Protein AF-A0A381W5P0-F1 (afdb_monomer)

InterPro domains:
  IPR011990 Tetratricopeptide-like helical domain superfamily [G3DSA:1.25.40.10] (21-104)
  IPR011990 Tetratricopeptide-like helical domain superfamily [SSF48452] (42-97)

Mean predicted aligned error: 4.31 Å

Structure (mmCIF, N/CA/C/O backbone):
data_AF-A0A381W5P0-F1
#
_entry.id   AF-A0A381W5P0-F1
#
loop_
_atom_site.group_PDB
_atom_site.id
_atom_site.type_symbol
_atom_site.label_atom_id
_atom_site.label_alt_id
_atom_site.label_comp_id
_atom_site.label_asym_id
_atom_site.label_entity_id
_atom_site.label_seq_id
_atom_site.pdbx_PDB_ins_code
_atom_site.Cartn_x
_atom_site.Cartn_y
_atom_site.Cartn_z
_atom_site.occupancy
_atom_site.B_iso_or_equiv
_atom_site.auth_seq_id
_atom_site.auth_comp_id
_atom_site.auth_asym_id
_atom_site.auth_atom_id
_atom_site.pdbx_PDB_model_num
ATOM 1 N N . MET A 1 1 ? -11.620 -15.133 -31.977 1.00 52.91 1 MET A N 1
ATOM 2 C CA . MET A 1 1 ? -11.680 -14.355 -30.722 1.00 52.91 1 MET A CA 1
ATOM 3 C C . MET A 1 1 ? -11.526 -15.347 -29.594 1.00 52.91 1 MET A C 1
ATOM 5 O O . MET A 1 1 ? -12.283 -16.306 -29.561 1.00 52.91 1 MET A O 1
ATOM 9 N N . ASP A 1 2 ? -10.479 -15.190 -28.794 1.00 55.06 2 ASP A N 1
ATOM 10 C CA . ASP A 1 2 ? -10.092 -16.160 -27.771 1.00 55.06 2 ASP A CA 1
ATOM 11 C C . ASP A 1 2 ? -11.013 -16.033 -26.548 1.00 55.06 2 ASP A C 1
ATOM 13 O O . ASP A 1 2 ? -11.156 -14.947 -25.983 1.00 55.06 2 ASP A O 1
ATOM 17 N N . SER A 1 3 ? -11.680 -17.123 -26.172 1.00 60.06 3 SER A N 1
ATOM 18 C CA . SER A 1 3 ? -12.612 -17.185 -25.038 1.00 60.06 3 SER A CA 1
ATOM 19 C C . SER A 1 3 ? -11.929 -16.939 -23.686 1.00 60.06 3 SER A C 1
ATOM 21 O O . SER A 1 3 ? -12.602 -16.585 -22.720 1.00 60.06 3 SER A O 1
ATOM 23 N N . SER A 1 4 ? -10.602 -17.088 -23.621 1.00 62.03 4 SER A N 1
ATOM 24 C CA . SER A 1 4 ? -9.777 -16.777 -22.445 1.00 62.03 4 SER A CA 1
ATOM 25 C C . SER A 1 4 ? -9.865 -15.294 -22.046 1.00 62.03 4 SER A C 1
ATOM 27 O O . SER A 1 4 ? -10.142 -14.983 -20.889 1.00 62.03 4 SER A O 1
ATOM 29 N N . ASN A 1 5 ? -9.758 -14.383 -23.022 1.00 61.97 5 ASN A N 1
ATOM 30 C CA . ASN A 1 5 ? -9.797 -12.931 -22.814 1.00 61.97 5 ASN A CA 1
ATOM 31 C C . ASN A 1 5 ? -11.137 -12.441 -22.250 1.00 61.97 5 ASN A C 1
ATOM 33 O O . ASN A 1 5 ? -11.165 -11.493 -21.471 1.00 61.97 5 ASN A O 1
ATOM 37 N N . ILE A 1 6 ? -12.248 -13.077 -22.630 1.00 65.12 6 ILE A N 1
ATOM 38 C CA . ILE A 1 6 ? -13.582 -12.710 -22.132 1.00 65.12 6 ILE A CA 1
ATOM 39 C C . ILE A 1 6 ? -13.700 -13.074 -20.643 1.00 65.12 6 ILE A C 1
ATOM 41 O O . ILE A 1 6 ? -14.104 -12.242 -19.838 1.00 65.12 6 ILE A O 1
ATOM 45 N N . SER A 1 7 ? -13.228 -14.266 -20.256 1.00 74.31 7 SER A N 1
ATOM 46 C CA . SER A 1 7 ? -13.216 -14.721 -18.856 1.00 74.31 7 SER A CA 1
ATOM 47 C C . SER A 1 7 ? -12.388 -13.809 -17.940 1.00 74.31 7 SER A C 1
ATOM 49 O O . SER A 1 7 ? -12.760 -13.579 -16.790 1.00 74.31 7 SER A O 1
ATOM 51 N N . ASP A 1 8 ? -11.253 -13.300 -18.418 1.00 73.31 8 ASP A N 1
ATOM 52 C CA . ASP A 1 8 ? -10.370 -12.466 -17.596 1.00 73.31 8 ASP A CA 1
ATOM 53 C C . ASP A 1 8 ? -10.902 -11.035 -17.427 1.00 73.31 8 ASP A C 1
ATOM 55 O O . ASP A 1 8 ? -10.774 -10.453 -16.346 1.00 73.31 8 ASP A O 1
ATOM 59 N N . ILE A 1 9 ? -11.596 -10.507 -18.439 1.00 75.38 9 ILE A N 1
ATOM 60 C CA . ILE A 1 9 ? -12.337 -9.241 -18.342 1.00 75.38 9 ILE A CA 1
ATOM 61 C C . ILE A 1 9 ? -13.487 -9.365 -17.333 1.00 75.38 9 ILE A C 1
ATOM 63 O O . ILE A 1 9 ? -13.651 -8.490 -16.481 1.00 75.38 9 ILE A O 1
ATOM 67 N N . ASP A 1 10 ? -14.241 -10.464 -17.370 1.00 78.56 10 ASP A N 1
ATOM 68 C CA . ASP A 1 10 ? -15.357 -10.693 -16.446 1.00 78.56 10 ASP A CA 1
ATOM 69 C C . ASP A 1 10 ? -14.880 -10.797 -14.987 1.00 78.56 10 ASP A C 1
ATOM 71 O O . ASP A 1 10 ? -15.466 -10.185 -14.088 1.00 78.56 10 ASP A O 1
ATOM 75 N N . LYS A 1 11 ? -13.765 -11.500 -14.744 1.00 75.00 11 LYS A N 1
ATOM 76 C CA . LYS A 1 11 ? -13.126 -11.566 -13.416 1.00 75.00 11 LYS A CA 1
ATOM 77 C C . LYS A 1 11 ? -12.681 -10.189 -12.930 1.00 75.00 11 LYS A C 1
ATOM 79 O O . LYS A 1 11 ? -12.901 -9.857 -11.766 1.00 75.00 11 LYS A O 1
ATOM 84 N N . PHE A 1 12 ? -12.088 -9.379 -13.807 1.00 77.00 12 PHE A N 1
ATOM 85 C CA . PHE A 1 12 ? -11.687 -8.014 -13.470 1.00 77.00 12 PHE A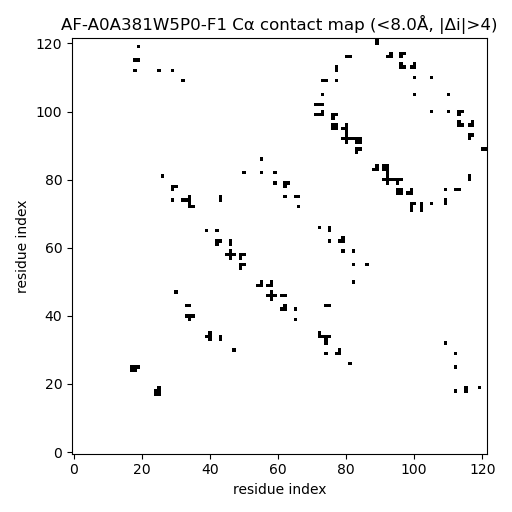 CA 1
ATOM 86 C C . PHE A 1 12 ? -12.895 -7.143 -13.099 1.00 77.00 12 PHE A C 1
ATOM 88 O O . PHE A 1 12 ? -12.879 -6.477 -12.063 1.00 77.00 12 PHE A O 1
ATOM 95 N N . HIS A 1 13 ? -13.972 -7.183 -13.890 1.00 79.25 13 HIS A N 1
ATOM 96 C CA . HIS A 1 13 ? -15.200 -6.444 -13.584 1.00 79.25 13 HIS A CA 1
ATOM 97 C C . HIS A 1 13 ? -15.815 -6.867 -12.246 1.00 79.25 13 HIS A C 1
ATOM 99 O O . HIS A 1 13 ? -16.269 -6.006 -11.490 1.00 79.25 13 HIS A O 1
ATOM 105 N N . ALA A 1 14 ? -15.785 -8.161 -11.925 1.00 82.50 14 ALA A N 1
ATOM 106 C CA . ALA A 1 14 ? -16.253 -8.677 -10.641 1.00 82.50 14 ALA A CA 1
ATOM 107 C C . ALA A 1 14 ? -15.372 -8.241 -9.451 1.00 82.50 14 ALA A C 1
ATOM 109 O O . ALA A 1 14 ? -15.882 -8.095 -8.339 1.00 82.50 14 ALA A O 1
ATOM 110 N N . ALA A 1 15 ? -14.076 -7.992 -9.666 1.00 83.44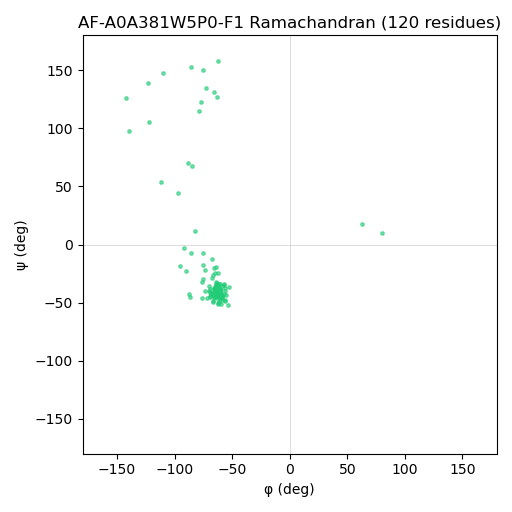 15 ALA A N 1
ATOM 111 C CA . ALA A 1 15 ? -13.146 -7.550 -8.624 1.00 83.44 15 ALA A CA 1
ATOM 112 C C . ALA A 1 15 ? -13.321 -6.069 -8.234 1.00 83.44 15 ALA A C 1
ATOM 114 O O . ALA A 1 15 ? -13.076 -5.702 -7.083 1.00 83.44 15 ALA A O 1
ATOM 115 N N . LEU A 1 16 ? -13.767 -5.204 -9.155 1.00 86.88 16 LEU A N 1
ATOM 116 C CA . LEU A 1 16 ? -13.854 -3.756 -8.910 1.00 86.88 16 LEU A CA 1
ATOM 117 C C . LEU A 1 16 ? -14.744 -3.371 -7.713 1.00 86.88 16 LEU A C 1
ATOM 119 O O . LEU A 1 16 ? -14.289 -2.576 -6.887 1.00 86.88 16 LEU A O 1
ATOM 123 N N . PRO A 1 17 ? -15.974 -3.906 -7.558 1.00 89.88 17 PRO A N 1
ATOM 124 C CA . PRO A 1 17 ? -16.782 -3.624 -6.375 1.00 89.88 17 PRO A CA 1
ATOM 125 C C . PRO A 1 17 ? -16.092 -4.076 -5.084 1.00 89.88 17 PRO A C 1
ATOM 127 O O . PRO A 1 17 ? -16.113 -3.341 -4.099 1.00 89.88 17 PRO A O 1
ATOM 130 N N . LEU A 1 18 ? -15.424 -5.237 -5.109 1.00 92.81 18 LEU A N 1
ATOM 131 C CA . LEU A 1 18 ? -14.751 -5.816 -3.944 1.00 92.81 18 LEU A CA 1
ATOM 132 C C . LEU A 1 18 ? -13.575 -4.963 -3.469 1.00 92.81 18 LEU A C 1
ATOM 134 O O . LEU A 1 18 ? -13.399 -4.805 -2.264 1.00 92.81 18 LEU A O 1
ATOM 138 N N . LEU A 1 19 ? -12.817 -4.354 -4.386 1.00 93.88 19 LEU A N 1
ATOM 139 C CA . LEU A 1 19 ? -11.747 -3.413 -4.029 1.00 93.88 19 LEU A CA 1
ATOM 140 C C . LEU A 1 19 ? -12.262 -2.244 -3.178 1.00 93.88 19 LEU A C 1
ATOM 142 O O . LEU A 1 19 ? -11.540 -1.743 -2.319 1.00 93.88 19 LEU A O 1
ATOM 146 N N . ILE A 1 20 ? -13.497 -1.800 -3.420 1.00 90.88 20 ILE A N 1
ATOM 147 C CA . ILE A 1 20 ? -14.099 -0.654 -2.731 1.00 90.88 20 ILE A CA 1
ATOM 148 C C . ILE A 1 20 ? -14.788 -1.097 -1.436 1.00 90.88 20 ILE A C 1
ATOM 150 O O . ILE A 1 20 ? -14.676 -0.413 -0.418 1.00 90.88 20 ILE A O 1
ATOM 154 N N . SER A 1 21 ? -15.518 -2.215 -1.467 1.00 90.75 21 SER A N 1
ATOM 155 C CA . SER A 1 21 ? -16.376 -2.642 -0.359 1.00 90.75 21 SER A CA 1
ATOM 156 C C . SER A 1 21 ? -15.685 -3.536 0.670 1.00 90.75 21 SER A C 1
ATOM 158 O O . SER A 1 21 ? -16.151 -3.609 1.806 1.00 90.75 21 SER A O 1
ATOM 160 N N . ASP A 1 22 ? -14.601 -4.225 0.305 1.00 94.62 22 ASP A N 1
ATOM 161 C CA . ASP A 1 22 ? -13.925 -5.193 1.170 1.00 94.62 22 ASP A CA 1
ATOM 162 C C . ASP A 1 22 ? -12.448 -4.829 1.384 1.00 94.62 22 ASP A C 1
ATOM 164 O O . ASP A 1 22 ? -11.575 -5.041 0.539 1.00 94.62 22 ASP A O 1
ATOM 168 N N . LYS A 1 23 ? -12.149 -4.327 2.589 1.00 94.38 23 LYS A N 1
ATOM 169 C CA . LYS A 1 23 ? -10.780 -3.985 2.997 1.00 94.38 23 LYS A CA 1
ATOM 170 C C . LYS A 1 23 ? -9.847 -5.200 2.978 1.00 94.38 23 LYS A C 1
ATOM 172 O O . LYS A 1 23 ? -8.672 -5.049 2.665 1.00 94.38 23 LYS A O 1
ATOM 177 N N . ARG A 1 24 ? -10.332 -6.406 3.287 1.00 95.50 24 ARG A N 1
ATOM 178 C CA . ARG A 1 24 ? -9.498 -7.621 3.277 1.00 95.50 24 ARG A CA 1
ATOM 179 C C . ARG A 1 24 ? -9.126 -8.010 1.854 1.00 95.50 24 ARG A C 1
ATOM 181 O O . ARG A 1 24 ? -7.978 -8.376 1.617 1.00 95.50 24 ARG A O 1
ATOM 188 N N . TYR A 1 25 ? -10.069 -7.881 0.925 1.00 96.25 25 TYR A N 1
ATOM 189 C CA . TYR A 1 25 ? -9.800 -8.091 -0.493 1.00 96.25 25 TYR A CA 1
ATOM 190 C C . TYR A 1 25 ? -8.778 -7.072 -1.012 1.00 96.25 25 TYR A C 1
ATOM 192 O O . TYR A 1 25 ? -7.734 -7.453 -1.533 1.00 96.25 25 TYR A O 1
ATOM 200 N N . LEU A 1 26 ? -8.997 -5.779 -0.748 1.00 97.25 26 LEU A N 1
ATOM 201 C CA . LEU A 1 26 ? -8.048 -4.726 -1.120 1.00 97.25 26 LEU A CA 1
ATOM 202 C C . LEU A 1 26 ? -6.644 -4.962 -0.533 1.00 97.25 26 LEU A C 1
ATOM 204 O O . LEU A 1 26 ? -5.644 -4.746 -1.215 1.00 97.25 26 LEU A O 1
ATOM 208 N N . LYS A 1 27 ? -6.549 -5.429 0.717 1.00 98.06 27 LYS A N 1
ATOM 209 C CA . LYS A 1 27 ? -5.277 -5.810 1.348 1.00 98.06 27 LYS A CA 1
ATOM 210 C C . LYS A 1 27 ? -4.580 -6.937 0.595 1.00 98.06 27 LYS A C 1
ATOM 212 O O . LYS A 1 27 ? -3.373 -6.852 0.382 1.00 98.06 27 LYS A O 1
ATOM 217 N N . ALA A 1 28 ? -5.314 -7.981 0.215 1.00 97.81 28 ALA A N 1
ATOM 218 C CA . ALA A 1 28 ? -4.753 -9.104 -0.527 1.00 97.81 28 ALA A CA 1
ATOM 219 C C . ALA A 1 28 ? -4.132 -8.630 -1.848 1.00 97.81 28 ALA A C 1
ATOM 221 O O . ALA A 1 28 ? -2.979 -8.952 -2.119 1.00 97.81 28 ALA A O 1
ATOM 222 N N . GLU A 1 29 ? -4.835 -7.775 -2.590 1.00 97.44 29 GLU A N 1
ATOM 223 C CA . GLU A 1 29 ? -4.343 -7.213 -3.854 1.00 97.44 29 GLU A CA 1
ATOM 224 C C . GLU A 1 29 ? -3.106 -6.318 -3.668 1.00 97.44 29 GLU A C 1
ATOM 226 O O . GLU A 1 29 ? -2.174 -6.360 -4.469 1.00 97.44 29 GLU A O 1
ATOM 231 N N . VAL A 1 30 ? -3.034 -5.550 -2.575 1.00 98.38 30 VAL A N 1
ATOM 232 C CA . VAL A 1 30 ? -1.839 -4.756 -2.230 1.00 98.38 30 VAL A CA 1
ATOM 233 C C . VAL A 1 30 ? -0.625 -5.638 -1.947 1.00 98.38 30 VAL A C 1
ATOM 235 O O . VAL A 1 30 ? 0.486 -5.297 -2.356 1.00 98.38 30 VAL A O 1
ATOM 238 N N . LEU A 1 31 ? -0.815 -6.758 -1.247 1.00 98.25 31 LEU A N 1
ATOM 239 C CA . LEU A 1 31 ? 0.272 -7.675 -0.892 1.00 98.25 31 LEU A CA 1
ATOM 240 C C . LEU A 1 31 ? 0.894 -8.359 -2.119 1.00 98.25 31 LEU A C 1
ATOM 242 O O . LEU A 1 31 ? 2.038 -8.801 -2.038 1.00 98.25 31 LEU A O 1
ATOM 246 N N . LEU A 1 32 ? 0.187 -8.405 -3.254 1.00 97.19 32 LEU A N 1
ATOM 247 C CA . LEU A 1 32 ? 0.714 -8.919 -4.524 1.00 97.19 32 LEU A CA 1
ATOM 248 C C . LEU A 1 32 ? 1.690 -7.950 -5.208 1.00 97.19 32 LEU A C 1
ATOM 250 O O . LEU A 1 32 ? 2.449 -8.362 -6.085 1.00 97.19 32 LEU A O 1
ATOM 254 N N . ILE A 1 33 ? 1.690 -6.669 -4.824 1.00 97.94 33 ILE A N 1
ATOM 255 C CA . ILE A 1 33 ? 2.575 -5.670 -5.426 1.00 97.94 33 ILE A CA 1
ATOM 256 C C . ILE A 1 33 ? 3.976 -5.811 -4.839 1.00 97.94 33 ILE A C 1
ATOM 258 O O . ILE A 1 33 ? 4.200 -5.544 -3.652 1.00 97.94 33 ILE A O 1
ATOM 262 N N . ASN A 1 34 ? 4.921 -6.191 -5.693 1.00 97.69 34 ASN A N 1
ATOM 263 C CA . ASN A 1 34 ? 6.336 -6.287 -5.361 1.00 97.69 34 ASN A CA 1
ATOM 264 C C . ASN A 1 34 ? 7.039 -4.938 -5.526 1.00 97.69 34 ASN A C 1
ATOM 266 O O . ASN A 1 34 ? 6.643 -4.110 -6.341 1.00 97.69 34 ASN A O 1
ATOM 270 N N . ALA A 1 35 ? 8.105 -4.734 -4.761 1.00 96.94 35 ALA A N 1
ATOM 271 C CA . ALA A 1 35 ? 8.996 -3.606 -4.946 1.00 96.94 35 ALA A CA 1
ATOM 272 C C . ALA A 1 35 ? 9.912 -3.805 -6.156 1.00 96.94 35 ALA A C 1
ATOM 274 O O . ALA A 1 35 ? 10.340 -4.919 -6.464 1.00 96.94 35 ALA A O 1
ATOM 275 N N . SER A 1 36 ? 10.299 -2.698 -6.783 1.00 94.69 36 SER A N 1
ATOM 276 C CA . SER A 1 36 ? 11.149 -2.685 -7.980 1.00 94.69 36 SER A CA 1
ATOM 277 C C . SER A 1 36 ? 12.574 -3.209 -7.744 1.00 94.69 36 SER A C 1
ATOM 279 O O . SER A 1 36 ? 13.241 -3.659 -8.675 1.00 94.69 36 SER A O 1
ATOM 281 N N . LYS A 1 37 ? 13.072 -3.146 -6.498 1.00 94.69 37 LYS A N 1
ATOM 282 C CA . LYS A 1 37 ? 14.455 -3.500 -6.130 1.00 94.69 37 LYS A CA 1
ATOM 283 C C . LYS A 1 37 ? 14.488 -4.591 -5.058 1.00 94.69 37 LYS A C 1
ATOM 285 O O . LYS A 1 37 ? 13.780 -4.454 -4.060 1.00 94.69 37 LYS A O 1
ATOM 290 N N . PRO A 1 38 ? 15.397 -5.586 -5.139 1.00 96.12 38 PRO A N 1
ATOM 291 C CA . PRO A 1 38 ? 15.500 -6.653 -4.134 1.00 96.12 38 PRO A CA 1
ATOM 292 C C . PRO A 1 38 ? 15.711 -6.157 -2.695 1.00 96.12 38 PRO A C 1
ATOM 294 O O . PRO A 1 38 ? 15.147 -6.702 -1.748 1.00 96.12 38 PRO A O 1
ATOM 297 N N . SER A 1 39 ? 16.497 -5.091 -2.512 1.00 95.00 39 SER A N 1
ATOM 298 C CA . SER A 1 39 ? 16.750 -4.507 -1.190 1.00 95.00 39 SER A CA 1
ATOM 299 C C . SER A 1 39 ? 15.494 -3.895 -0.565 1.00 95.00 39 SER A C 1
ATOM 301 O O . SER A 1 39 ? 15.283 -4.041 0.639 1.00 95.00 39 SER A O 1
ATOM 303 N N . LEU A 1 40 ? 14.650 -3.249 -1.375 1.00 96.81 40 LEU A N 1
ATOM 304 C CA . LEU A 1 40 ? 13.352 -2.725 -0.951 1.00 96.81 40 LEU A CA 1
ATOM 305 C C . LEU A 1 40 ? 12.345 -3.858 -0.760 1.00 96.81 40 LEU A C 1
ATOM 307 O O . LEU A 1 40 ? 11.630 -3.854 0.237 1.00 96.81 40 LEU A O 1
ATOM 311 N N . GLN A 1 41 ? 12.357 -4.863 -1.641 1.00 97.88 41 GLN A N 1
ATOM 312 C CA . GLN A 1 41 ? 11.490 -6.036 -1.539 1.00 97.88 41 GLN A CA 1
ATOM 313 C C . GLN A 1 41 ? 11.687 -6.758 -0.208 1.00 97.88 41 GLN A C 1
ATOM 315 O O . GLN A 1 41 ? 10.711 -7.100 0.447 1.00 97.88 41 GLN A O 1
ATOM 320 N N . ARG A 1 42 ? 12.932 -6.921 0.255 1.00 97.94 42 ARG A N 1
ATOM 321 C CA . ARG A 1 42 ? 13.199 -7.498 1.580 1.00 97.94 42 ARG A CA 1
ATOM 322 C C . ARG A 1 42 ? 12.538 -6.687 2.700 1.00 97.94 42 ARG A C 1
ATOM 324 O O . ARG A 1 42 ? 11.933 -7.255 3.605 1.00 97.94 42 ARG A O 1
ATOM 331 N N . ILE A 1 43 ? 12.635 -5.356 2.643 1.00 98.06 43 ILE A N 1
ATOM 332 C CA . ILE A 1 43 ? 12.027 -4.477 3.653 1.00 98.06 43 ILE A CA 1
ATOM 333 C C . ILE A 1 43 ? 10.501 -4.599 3.626 1.00 98.06 43 ILE A C 1
ATOM 335 O O . ILE A 1 43 ? 9.901 -4.682 4.699 1.00 98.06 43 ILE A O 1
ATOM 339 N N . VAL A 1 44 ? 9.922 -4.627 2.423 1.00 98.38 44 VAL A N 1
ATOM 340 C CA . VAL A 1 44 ? 8.494 -4.813 2.158 1.00 98.38 44 VAL A CA 1
ATOM 341 C C . VAL A 1 44 ? 8.002 -6.150 2.705 1.00 98.38 44 VAL A C 1
ATOM 343 O O . VAL A 1 44 ? 7.072 -6.155 3.500 1.00 98.38 44 VAL A O 1
ATOM 346 N N . SER A 1 45 ? 8.666 -7.259 2.383 1.00 98.44 45 SER A N 1
ATOM 347 C CA . SER A 1 45 ? 8.300 -8.588 2.882 1.00 98.44 45 SER A CA 1
ATOM 348 C C . SER A 1 45 ? 8.328 -8.657 4.410 1.00 98.44 45 SER A C 1
ATOM 350 O O . SER A 1 45 ? 7.388 -9.142 5.026 1.00 98.44 45 SER A O 1
ATOM 352 N N . GLU A 1 46 ? 9.359 -8.104 5.048 1.00 98.38 46 GLU A N 1
ATOM 353 C CA . GLU A 1 46 ? 9.424 -8.028 6.512 1.00 98.38 46 GLU A CA 1
ATOM 354 C C . GLU A 1 46 ? 8.306 -7.141 7.108 1.00 98.38 46 GLU A C 1
ATOM 356 O O . GLU A 1 46 ? 7.802 -7.433 8.191 1.00 98.38 46 GLU A O 1
ATOM 361 N N . ALA A 1 47 ? 7.906 -6.063 6.424 1.00 98.62 47 ALA A N 1
ATOM 362 C CA . ALA A 1 47 ? 6.766 -5.245 6.842 1.00 98.62 47 ALA A CA 1
ATOM 363 C C . ALA A 1 47 ? 5.431 -5.983 6.659 1.00 98.62 47 ALA A C 1
ATOM 365 O O . ALA A 1 47 ? 4.549 -5.851 7.504 1.00 98.62 47 ALA A O 1
ATOM 366 N N . ASP A 1 48 ? 5.298 -6.791 5.608 1.00 98.69 48 ASP A N 1
ATOM 367 C CA . ASP A 1 48 ? 4.110 -7.602 5.349 1.00 98.69 48 ASP A CA 1
ATOM 368 C C . ASP A 1 48 ? 3.915 -8.669 6.432 1.00 98.69 48 ASP A C 1
ATOM 370 O O . ASP A 1 48 ? 2.788 -8.883 6.870 1.00 98.69 48 ASP A O 1
ATOM 374 N N . GLU A 1 49 ? 4.984 -9.291 6.934 1.00 98.62 49 GLU A N 1
ATOM 375 C CA . GLU A 1 49 ? 4.894 -10.244 8.054 1.00 98.62 49 GLU A CA 1
ATOM 376 C C . GLU A 1 49 ? 4.450 -9.571 9.366 1.00 98.62 49 GLU A C 1
ATOM 378 O O . GLU A 1 49 ? 3.582 -10.083 10.083 1.00 98.62 49 GLU A 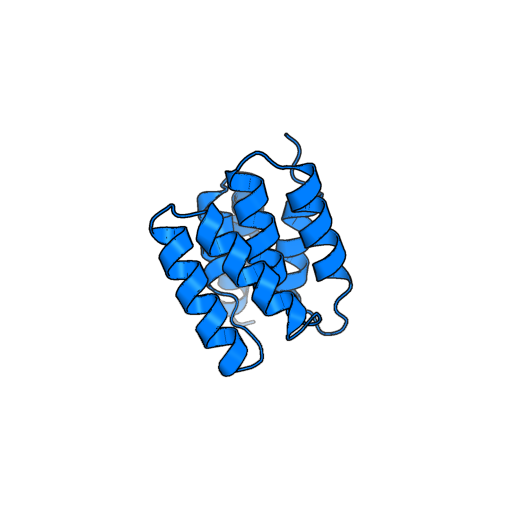O 1
ATOM 383 N N . LEU A 1 50 ? 4.965 -8.372 9.657 1.00 98.62 50 LEU A N 1
ATOM 384 C CA . LEU A 1 50 ? 4.489 -7.553 10.780 1.00 98.62 50 LEU A CA 1
ATOM 385 C C . LEU A 1 50 ? 3.016 -7.166 10.603 1.00 98.62 50 LEU A C 1
ATOM 387 O O . LEU A 1 50 ? 2.224 -7.220 11.540 1.00 98.62 50 LEU A O 1
ATOM 391 N N . TRP A 1 51 ? 2.625 -6.816 9.384 1.00 98.38 51 TRP A N 1
ATOM 392 C CA . TRP A 1 51 ? 1.261 -6.421 9.079 1.00 98.38 51 TRP A CA 1
ATOM 393 C C . TRP A 1 51 ? 0.275 -7.596 9.188 1.00 98.38 51 TRP A C 1
ATOM 395 O O . TRP A 1 51 ? -0.796 -7.454 9.783 1.00 98.38 51 TRP A O 1
ATOM 405 N N . LYS A 1 52 ? 0.635 -8.780 8.681 1.00 97.88 52 LYS A N 1
ATOM 406 C CA . LYS A 1 52 ? -0.166 -10.012 8.805 1.00 97.88 52 LYS A CA 1
ATOM 407 C C . LYS A 1 52 ? -0.331 -10.450 10.261 1.00 97.88 52 LYS A C 1
ATOM 409 O O . LYS A 1 52 ? -1.390 -10.954 10.620 1.00 97.88 52 LYS A O 1
ATOM 414 N N . SER A 1 53 ? 0.675 -10.207 11.102 1.00 97.69 53 SER A N 1
ATOM 415 C CA . SER A 1 53 ? 0.627 -10.453 12.552 1.00 97.69 53 SER A CA 1
ATOM 416 C C . SER A 1 53 ? -0.048 -9.328 13.354 1.00 97.69 53 SER A C 1
ATOM 418 O O . SER A 1 53 ? 0.003 -9.328 14.583 1.00 97.69 53 SER A O 1
ATOM 420 N N . ASN A 1 54 ? -0.715 -8.384 12.677 1.00 97.25 54 ASN A N 1
ATOM 421 C CA . ASN A 1 54 ? -1.419 -7.242 13.266 1.00 97.25 54 ASN A CA 1
ATOM 422 C C . ASN A 1 54 ? -0.512 -6.250 14.030 1.00 97.25 54 ASN A C 1
ATOM 424 O O . ASN A 1 54 ? -0.996 -5.402 14.781 1.00 97.25 54 ASN A O 1
ATOM 428 N N . ASN A 1 55 ? 0.804 -6.291 13.808 1.00 97.94 55 ASN A N 1
ATOM 429 C CA . ASN A 1 55 ? 1.750 -5.307 14.331 1.00 97.94 55 ASN A CA 1
ATOM 430 C C . ASN A 1 55 ? 1.840 -4.084 13.398 1.00 97.94 55 ASN A C 1
ATOM 432 O O . ASN A 1 55 ? 2.852 -3.825 12.740 1.00 97.94 55 ASN A O 1
ATOM 436 N N . LEU A 1 56 ? 0.739 -3.329 13.328 1.00 98.00 56 LEU A N 1
ATOM 437 C CA . LEU A 1 56 ? 0.569 -2.220 12.381 1.00 98.00 56 LEU A CA 1
ATOM 438 C C . LEU A 1 56 ? 1.570 -1.076 12.599 1.00 98.00 56 LEU A C 1
ATOM 440 O O . LEU A 1 56 ? 1.996 -0.436 11.639 1.00 98.00 56 LEU A O 1
ATOM 444 N N . SER A 1 57 ? 1.940 -0.807 13.855 1.00 97.06 57 SER A N 1
ATOM 445 C CA . SER A 1 57 ? 2.865 0.279 14.201 1.00 97.06 57 SER A CA 1
ATOM 446 C C . SER A 1 57 ? 4.268 0.011 13.657 1.00 97.06 57 SER A C 1
ATOM 448 O O . SER A 1 57 ? 4.834 0.853 12.956 1.00 97.06 57 SER A O 1
ATOM 450 N N . GLU A 1 58 ? 4.797 -1.191 13.906 1.00 98.25 58 GLU A N 1
ATOM 451 C CA . GLU A 1 58 ? 6.135 -1.565 13.448 1.00 98.25 58 GLU A CA 1
ATOM 452 C C . GLU A 1 58 ? 6.176 -1.711 11.922 1.00 98.25 58 GLU A C 1
ATOM 454 O O . GLU A 1 58 ? 7.104 -1.216 11.280 1.00 98.25 58 GLU A O 1
ATOM 459 N N . ALA A 1 59 ? 5.137 -2.303 11.316 1.00 98.62 59 ALA A N 1
ATOM 460 C CA . ALA A 1 59 ? 5.008 -2.374 9.860 1.00 98.62 59 ALA A CA 1
ATOM 461 C C . ALA A 1 59 ? 5.062 -0.974 9.224 1.00 98.62 59 ALA A C 1
ATOM 463 O O . ALA A 1 59 ? 5.839 -0.736 8.294 1.00 98.62 59 ALA A O 1
ATOM 464 N N . ASN A 1 60 ? 4.298 -0.018 9.767 1.00 98.12 60 ASN A N 1
ATOM 465 C CA . ASN A 1 60 ? 4.304 1.365 9.300 1.00 98.12 60 ASN A CA 1
ATOM 466 C C . ASN A 1 60 ? 5.686 2.019 9.459 1.00 98.12 60 ASN A C 1
ATOM 468 O O . ASN A 1 60 ? 6.200 2.594 8.501 1.00 98.12 60 ASN A O 1
ATOM 472 N N . PHE A 1 61 ? 6.305 1.923 10.641 1.00 97.81 61 PHE A N 1
ATOM 473 C CA . PHE A 1 61 ? 7.634 2.497 10.892 1.00 97.81 61 PHE A CA 1
ATOM 474 C C . PHE A 1 61 ? 8.668 1.990 9.880 1.00 97.81 61 PHE A C 1
ATOM 476 O O . PHE A 1 61 ? 9.456 2.756 9.315 1.00 97.81 61 PHE A O 1
ATOM 483 N N . LYS A 1 62 ? 8.626 0.690 9.595 1.00 98.06 62 LYS A N 1
ATOM 484 C CA . LYS A 1 62 ? 9.528 0.023 8.662 1.00 98.06 62 LYS A CA 1
ATOM 485 C C . LYS A 1 62 ? 9.353 0.502 7.220 1.00 98.06 62 LYS A C 1
ATOM 487 O O . LYS A 1 62 ? 10.345 0.766 6.537 1.00 98.06 62 LYS A O 1
ATOM 492 N N . LEU A 1 63 ? 8.111 0.679 6.780 1.00 98.50 63 LEU A N 1
ATOM 493 C CA . LEU A 1 63 ? 7.778 1.214 5.458 1.00 98.50 63 LEU A CA 1
ATOM 494 C C . LEU A 1 63 ? 8.135 2.702 5.326 1.00 98.50 63 LEU A C 1
ATOM 496 O O . LEU A 1 63 ? 8.679 3.121 4.305 1.00 98.50 63 LEU A O 1
ATOM 500 N N . GLU A 1 64 ? 7.931 3.509 6.369 1.00 97.19 64 GLU A N 1
ATOM 501 C CA . GLU A 1 64 ? 8.361 4.913 6.368 1.00 97.19 64 GLU A CA 1
ATOM 502 C C . GLU A 1 64 ? 9.887 5.050 6.286 1.00 97.19 64 GLU A C 1
ATOM 504 O O . GLU A 1 64 ? 10.397 5.965 5.633 1.00 97.19 64 GLU A O 1
ATOM 509 N N . ARG A 1 65 ? 10.647 4.128 6.892 1.00 96.31 65 ARG A N 1
ATOM 510 C CA . ARG A 1 65 ? 12.101 4.055 6.676 1.00 96.31 65 ARG A CA 1
ATOM 511 C C . ARG A 1 65 ? 12.440 3.698 5.231 1.00 96.31 65 ARG A C 1
ATOM 513 O O . ARG A 1 65 ? 13.368 4.288 4.684 1.00 96.31 65 ARG A O 1
ATOM 520 N N . ALA A 1 66 ? 11.691 2.792 4.607 1.00 96.81 66 ALA A N 1
ATOM 521 C CA . ALA A 1 66 ? 11.882 2.428 3.204 1.00 96.81 66 ALA A CA 1
ATOM 522 C C . ALA A 1 66 ? 11.674 3.630 2.260 1.00 96.81 66 ALA A C 1
ATOM 524 O O . ALA A 1 66 ? 12.471 3.821 1.342 1.00 96.81 66 ALA A O 1
ATOM 525 N N . LEU A 1 67 ? 10.711 4.515 2.552 1.00 95.69 67 LEU A N 1
ATOM 526 C CA . LEU A 1 67 ? 10.510 5.765 1.797 1.00 95.69 67 LEU A CA 1
ATOM 527 C C . LEU A 1 67 ? 11.697 6.739 1.860 1.00 95.69 67 LEU A C 1
ATOM 529 O O . LEU A 1 67 ? 11.863 7.574 0.971 1.00 95.69 67 LEU A O 1
ATOM 533 N N . ARG A 1 68 ? 12.535 6.663 2.902 1.00 94.31 68 ARG A N 1
ATOM 534 C CA . ARG A 1 68 ? 13.771 7.465 2.980 1.00 94.31 68 ARG A CA 1
ATOM 535 C C . ARG A 1 68 ? 14.852 6.941 2.036 1.00 94.31 68 ARG A C 1
ATOM 537 O O . ARG A 1 68 ? 15.751 7.696 1.687 1.00 94.31 68 ARG A O 1
ATOM 544 N N . ILE A 1 69 ? 14.761 5.670 1.643 1.00 94.56 69 ILE A N 1
ATOM 545 C CA . ILE A 1 69 ? 15.676 5.018 0.701 1.00 94.56 69 ILE A CA 1
ATOM 546 C C . ILE A 1 69 ? 15.206 5.259 -0.737 1.00 94.56 69 ILE A C 1
ATOM 548 O O . ILE A 1 69 ? 16.017 5.601 -1.592 1.00 94.56 69 ILE A O 1
ATOM 552 N N . SER A 1 70 ? 13.908 5.096 -1.008 1.00 94.69 70 SER A N 1
ATOM 553 C CA . SER A 1 70 ? 13.316 5.364 -2.321 1.00 94.69 70 SER A CA 1
ATOM 554 C C . SER A 1 70 ? 11.933 5.985 -2.184 1.00 94.69 70 SER A C 1
ATOM 556 O O . SER A 1 70 ? 11.056 5.418 -1.537 1.00 94.69 70 SER A O 1
ATOM 558 N N . LYS A 1 71 ? 11.732 7.131 -2.838 1.00 94.56 71 LYS A N 1
ATOM 559 C CA . LYS A 1 71 ? 10.429 7.807 -2.930 1.00 94.56 71 LYS A CA 1
ATOM 560 C C . LYS A 1 71 ? 9.626 7.388 -4.164 1.00 94.56 71 LYS A C 1
ATOM 562 O O . LYS A 1 71 ? 8.504 7.841 -4.328 1.00 94.56 71 LYS A O 1
ATOM 567 N N . GLU A 1 72 ? 10.188 6.544 -5.022 1.00 95.00 72 GLU A N 1
ATOM 568 C CA . GLU A 1 72 ? 9.578 6.116 -6.286 1.00 95.00 72 GLU A CA 1
ATOM 569 C C . GLU A 1 72 ? 9.203 4.636 -6.215 1.00 95.00 72 GLU A C 1
ATOM 571 O O . GLU A 1 72 ? 9.669 3.817 -6.996 1.00 95.00 72 GLU A O 1
ATOM 576 N N . GLU A 1 73 ? 8.431 4.261 -5.194 1.00 96.25 73 GLU A N 1
ATOM 577 C CA . GLU A 1 73 ? 8.115 2.859 -4.938 1.00 96.25 73 GLU A CA 1
ATOM 578 C C . GLU A 1 73 ? 6.649 2.691 -4.515 1.00 96.25 73 GLU A C 1
ATOM 580 O O . GLU A 1 73 ? 6.271 2.903 -3.357 1.00 96.25 73 GLU A O 1
ATOM 585 N N . ALA A 1 74 ? 5.807 2.328 -5.484 1.00 97.50 74 ALA A N 1
ATOM 586 C CA . ALA A 1 74 ? 4.359 2.233 -5.316 1.00 97.50 74 ALA A CA 1
ATOM 587 C C . ALA A 1 74 ? 3.963 1.169 -4.288 1.00 97.50 74 ALA A C 1
ATOM 589 O O . ALA A 1 74 ? 3.062 1.397 -3.475 1.00 97.50 74 ALA A O 1
ATOM 590 N N . SER A 1 75 ? 4.696 0.051 -4.268 1.00 98.00 75 SER A N 1
ATOM 591 C CA . SER A 1 75 ? 4.516 -1.048 -3.317 1.00 98.00 75 SER A CA 1
ATOM 592 C C . SER A 1 75 ? 4.538 -0.570 -1.857 1.00 98.00 75 SER A C 1
ATOM 594 O O . SER A 1 75 ? 3.752 -1.057 -1.040 1.00 98.00 75 SER A O 1
ATOM 596 N N . ILE A 1 76 ? 5.371 0.426 -1.530 1.00 98.50 76 ILE A N 1
ATOM 597 C CA . ILE A 1 76 ? 5.475 1.013 -0.188 1.00 98.50 76 ILE A CA 1
ATOM 598 C C . ILE A 1 76 ? 4.296 1.955 0.094 1.00 98.50 76 ILE A C 1
ATOM 600 O O . ILE A 1 76 ? 3.683 1.867 1.161 1.00 98.50 76 ILE A O 1
ATOM 604 N N . TYR A 1 77 ? 3.946 2.837 -0.848 1.00 98.69 77 TYR A N 1
ATOM 605 C CA . TYR A 1 77 ? 2.825 3.771 -0.673 1.00 98.69 77 TYR A CA 1
ATOM 606 C C . TYR A 1 77 ? 1.483 3.060 -0.511 1.00 98.69 77 TYR A C 1
ATOM 608 O O . TYR A 1 77 ? 0.690 3.465 0.337 1.00 98.69 77 TYR A O 1
ATOM 616 N N . LEU A 1 78 ? 1.241 1.991 -1.273 1.00 98.75 78 LEU A N 1
ATOM 617 C CA . LEU A 1 78 ? 0.028 1.177 -1.171 1.00 98.75 78 LEU A CA 1
ATOM 618 C C . LEU A 1 78 ? -0.128 0.552 0.219 1.00 98.75 78 LEU A C 1
ATOM 620 O O . LEU A 1 78 ? -1.203 0.626 0.815 1.00 98.75 78 LEU A O 1
ATOM 624 N N . ARG A 1 79 ? 0.957 -0.005 0.768 1.00 98.69 79 ARG A N 1
ATOM 625 C CA . ARG A 1 79 ? 0.967 -0.598 2.113 1.00 98.69 79 ARG A CA 1
ATOM 626 C C . ARG A 1 79 ? 0.736 0.447 3.195 1.00 98.69 79 ARG A C 1
ATOM 628 O O . ARG A 1 79 ? -0.105 0.245 4.064 1.00 98.69 79 ARG A O 1
ATOM 635 N N . LEU A 1 80 ? 1.417 1.592 3.117 1.00 98.75 80 LEU A N 1
ATOM 636 C CA . LEU A 1 80 ? 1.207 2.700 4.054 1.00 98.75 80 LEU A CA 1
ATOM 637 C C . LEU A 1 80 ? -0.229 3.229 3.991 1.00 98.75 80 LEU A C 1
ATOM 639 O O . LEU A 1 80 ? -0.852 3.430 5.032 1.00 98.75 80 LEU A O 1
ATOM 643 N N . ALA A 1 81 ? -0.783 3.402 2.789 1.00 98.56 81 ALA A N 1
ATOM 644 C CA . ALA A 1 81 ? -2.168 3.823 2.618 1.00 98.56 81 ALA A CA 1
ATOM 645 C C . ALA A 1 81 ? -3.139 2.832 3.279 1.00 98.56 81 ALA A C 1
ATOM 647 O O . ALA A 1 81 ? -4.036 3.254 4.016 1.00 98.56 81 ALA A O 1
ATOM 648 N N . HIS A 1 82 ? -2.931 1.529 3.085 1.00 98.69 82 HIS A N 1
ATOM 649 C CA . HIS A 1 82 ? -3.793 0.512 3.677 1.00 98.69 82 HIS A CA 1
ATOM 650 C C . HIS A 1 82 ? -3.644 0.409 5.197 1.00 98.69 82 HIS A C 1
ATOM 652 O O . HIS A 1 82 ? -4.644 0.382 5.909 1.00 98.69 82 HIS A O 1
ATOM 658 N N . ILE A 1 83 ? -2.418 0.398 5.722 1.00 98.56 83 ILE A N 1
ATOM 659 C CA . ILE A 1 83 ? -2.183 0.322 7.169 1.00 98.56 83 ILE A CA 1
ATOM 660 C C . ILE A 1 83 ? -2.840 1.514 7.875 1.00 98.56 83 ILE A C 1
ATOM 662 O O . ILE A 1 83 ? -3.520 1.336 8.884 1.00 98.56 83 ILE A O 1
ATOM 666 N N . ARG A 1 84 ? -2.719 2.728 7.321 1.00 98.12 84 ARG A N 1
ATOM 667 C CA . ARG A 1 84 ? -3.400 3.910 7.874 1.00 98.12 84 ARG A CA 1
ATOM 668 C C . ARG A 1 84 ? -4.921 3.795 7.800 1.00 98.12 84 ARG A C 1
ATOM 670 O O . ARG A 1 84 ? -5.596 4.211 8.738 1.00 98.12 84 ARG A O 1
ATOM 677 N N . LEU A 1 85 ? -5.462 3.187 6.744 1.00 97.62 85 LEU A N 1
ATOM 678 C CA . LEU A 1 85 ? -6.892 2.890 6.645 1.00 97.62 85 LEU A CA 1
ATOM 679 C C . LEU A 1 85 ? -7.355 1.899 7.728 1.00 97.62 85 LEU A C 1
ATOM 681 O O . LEU A 1 85 ? -8.401 2.122 8.338 1.00 97.62 85 LEU A O 1
ATOM 685 N N . GLU A 1 86 ? -6.602 0.825 7.982 1.00 97.06 86 GLU A N 1
ATOM 686 C CA . GLU A 1 86 ? -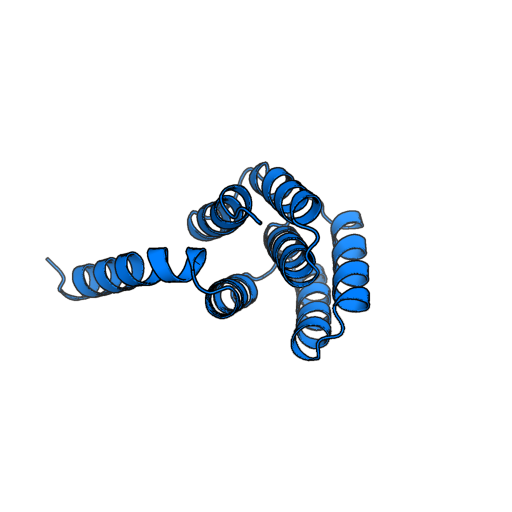6.900 -0.148 9.048 1.00 97.06 86 GLU A CA 1
ATOM 687 C C . GLU A 1 86 ? -6.841 0.490 10.442 1.00 97.06 86 GLU A C 1
ATOM 689 O O . GLU A 1 86 ? -7.653 0.165 11.303 1.00 97.06 86 GLU A O 1
ATOM 694 N N . GLN A 1 87 ? -5.931 1.442 10.646 1.00 96.31 87 GLN A N 1
ATOM 695 C CA . GLN A 1 87 ? -5.807 2.202 11.892 1.00 96.31 87 GLN A CA 1
ATOM 696 C C . GLN A 1 87 ? -6.893 3.283 12.079 1.00 96.31 87 GLN A C 1
ATOM 698 O O . GLN A 1 87 ? -6.951 3.904 13.137 1.00 96.31 87 GLN A O 1
ATOM 703 N N . GLY A 1 88 ? -7.736 3.544 11.072 1.00 96.25 88 GLY A N 1
ATOM 704 C CA . GLY A 1 88 ? -8.739 4.619 11.110 1.00 96.25 88 GLY A CA 1
ATOM 705 C C . GLY A 1 88 ? -8.189 6.020 10.800 1.00 96.25 88 GLY A C 1
ATOM 706 O O . GLY A 1 88 ? -8.900 7.015 10.935 1.00 96.25 88 GLY A O 1
ATOM 707 N N . TYR A 1 89 ? -6.943 6.124 10.337 1.00 97.06 89 TYR A N 1
ATOM 708 C CA . TYR A 1 89 ? -6.300 7.373 9.919 1.00 97.06 89 TYR A CA 1
ATOM 709 C C . TYR A 1 89 ? -6.579 7.659 8.435 1.00 97.06 89 TYR A C 1
ATOM 711 O O . TYR A 1 89 ? -5.716 7.544 7.559 1.00 97.06 89 TYR A O 1
ATOM 719 N N . PHE A 1 90 ? -7.834 7.996 8.123 1.00 96.31 90 PHE A N 1
ATOM 720 C CA . PHE A 1 90 ? -8.314 8.138 6.741 1.00 96.31 90 PHE A CA 1
ATOM 721 C C . PHE A 1 90 ? -7.622 9.261 5.953 1.00 96.31 90 PHE A C 1
ATOM 723 O O . PHE A 1 90 ? -7.393 9.120 4.751 1.00 96.31 90 PHE A O 1
ATOM 730 N N . LYS A 1 91 ? -7.277 10.381 6.603 1.00 96.94 91 LYS A N 1
ATOM 731 C CA . LYS A 1 91 ? -6.600 11.508 5.937 1.00 96.94 91 LYS A CA 1
ATOM 732 C C . LYS A 1 91 ? -5.183 11.119 5.521 1.00 96.94 91 LYS A C 1
ATOM 734 O O . LYS A 1 91 ? -4.764 11.404 4.402 1.00 96.94 91 LYS A O 1
ATOM 739 N N . GLU A 1 92 ? -4.474 10.4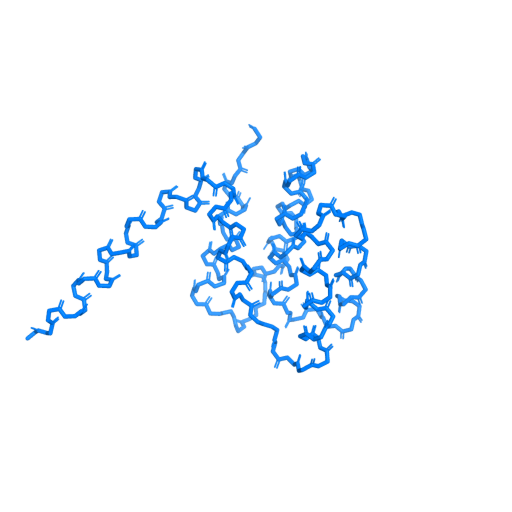29 6.399 1.00 97.81 92 GLU A N 1
ATOM 740 C CA . GLU A 1 92 ? -3.124 9.924 6.193 1.00 97.81 92 GLU A CA 1
ATOM 741 C C . GLU A 1 92 ? -3.106 8.833 5.124 1.00 97.81 92 GLU A C 1
ATOM 743 O O . GLU A 1 92 ? -2.248 8.861 4.243 1.00 97.81 92 GLU A O 1
ATOM 748 N N . SER A 1 93 ? -4.092 7.931 5.145 1.00 98.31 93 SER A N 1
ATOM 749 C CA . SER A 1 93 ? -4.292 6.931 4.091 1.00 98.31 93 SER A CA 1
ATOM 750 C C . SER A 1 93 ? -4.380 7.589 2.709 1.00 98.31 93 SER A C 1
ATOM 752 O O . SER A 1 93 ? -3.584 7.280 1.815 1.00 98.31 93 SER A O 1
ATOM 754 N N . LYS A 1 94 ? -5.262 8.589 2.560 1.00 98.25 94 LYS A N 1
ATOM 755 C CA . LYS A 1 94 ? -5.398 9.370 1.320 1.00 98.25 94 LYS A CA 1
ATOM 756 C C . LYS A 1 94 ? -4.119 10.114 0.954 1.00 98.25 94 LYS A C 1
ATOM 758 O O . LYS A 1 94 ? -3.757 10.157 -0.218 1.00 98.25 94 LYS A O 1
ATOM 763 N N . ALA A 1 95 ? -3.420 10.687 1.932 1.00 98.19 95 ALA A N 1
ATOM 764 C CA . ALA A 1 95 ? -2.180 11.414 1.688 1.00 98.19 95 ALA A CA 1
ATOM 765 C C . ALA A 1 95 ? -1.074 10.504 1.127 1.00 98.19 95 ALA A C 1
ATOM 767 O O . ALA A 1 95 ? -0.374 10.903 0.194 1.00 98.19 95 ALA A O 1
ATOM 768 N N . PHE A 1 96 ? -0.926 9.279 1.645 1.00 98.44 96 PHE A N 1
ATOM 769 C CA . PHE A 1 96 ? 0.016 8.306 1.084 1.00 98.44 96 PHE A CA 1
ATOM 770 C C . PHE A 1 96 ? -0.390 7.867 -0.321 1.00 98.44 96 PHE A C 1
ATOM 772 O O . PHE A 1 96 ? 0.460 7.863 -1.212 1.00 98.44 96 PHE A O 1
ATOM 779 N N . ALA A 1 97 ? -1.673 7.584 -0.550 1.00 98.44 97 ALA A N 1
ATOM 780 C CA . ALA A 1 97 ? -2.169 7.213 -1.871 1.00 98.44 97 ALA A CA 1
ATOM 781 C C . ALA A 1 97 ? -1.972 8.326 -2.918 1.00 98.44 97 ALA A C 1
ATOM 783 O O . ALA A 1 97 ? -1.550 8.061 -4.044 1.00 98.44 97 ALA A O 1
ATOM 784 N N . ALA A 1 98 ? -2.207 9.586 -2.539 1.00 98.31 98 ALA A N 1
ATOM 785 C CA . ALA A 1 98 ? -2.005 10.741 -3.410 1.00 98.31 98 ALA A CA 1
ATOM 786 C C . ALA A 1 98 ? -0.530 10.905 -3.800 1.00 98.31 98 ALA A C 1
ATOM 788 O O . ALA A 1 98 ? -0.229 11.123 -4.969 1.00 98.31 98 ALA A O 1
ATOM 789 N N . ARG A 1 99 ? 0.393 10.744 -2.841 1.00 98.06 99 ARG A N 1
ATOM 790 C CA . ARG A 1 99 ? 1.839 10.779 -3.114 1.00 98.06 99 ARG A CA 1
ATOM 791 C C . ARG A 1 99 ? 2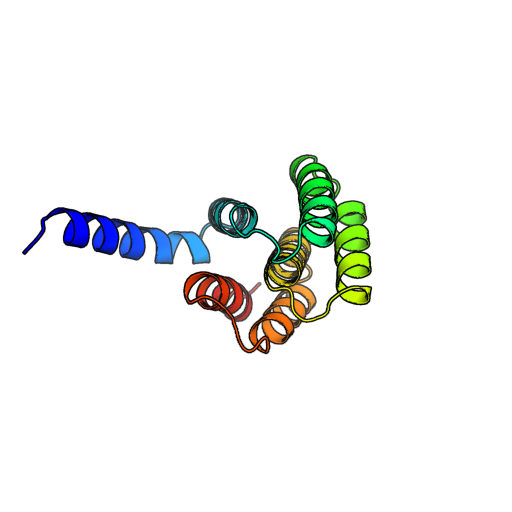.276 9.623 -4.008 1.00 98.06 99 ARG A C 1
ATOM 793 O O . ARG A 1 99 ? 2.990 9.858 -4.973 1.00 98.06 99 ARG A O 1
ATOM 800 N N . GLY A 1 100 ? 1.814 8.403 -3.727 1.00 98.00 100 GLY A N 1
ATOM 801 C CA . GLY A 1 100 ? 2.102 7.241 -4.571 1.00 98.00 100 GLY A CA 1
ATOM 802 C C . GLY A 1 100 ? 1.610 7.429 -6.006 1.00 98.00 100 GLY A C 1
ATOM 803 O O . GLY A 1 100 ? 2.302 7.051 -6.941 1.00 98.00 100 GLY A O 1
ATOM 804 N N . SER A 1 101 ? 0.469 8.100 -6.193 1.00 97.56 101 SER A N 1
ATOM 805 C CA . SER A 1 101 ? -0.115 8.374 -7.518 1.00 97.56 101 SER A CA 1
ATOM 806 C C . SER A 1 101 ? 0.702 9.349 -8.376 1.00 97.56 101 SER A C 1
ATOM 808 O O . SER A 1 101 ? 0.424 9.479 -9.566 1.00 97.56 101 SER A O 1
ATOM 810 N N . MET A 1 102 ? 1.684 10.044 -7.791 1.00 97.06 102 MET A N 1
ATOM 811 C CA . MET A 1 102 ? 2.592 10.948 -8.507 1.00 97.06 102 MET A CA 1
ATOM 812 C C . MET A 1 102 ? 3.800 10.226 -9.121 1.00 97.06 102 MET A C 1
ATOM 814 O O . MET A 1 102 ? 4.562 10.854 -9.851 1.00 97.06 102 MET A O 1
ATOM 818 N N . ILE A 1 103 ? 3.991 8.932 -8.838 1.00 96.88 103 ILE A N 1
ATOM 819 C CA . ILE A 1 103 ? 5.052 8.128 -9.455 1.00 96.88 103 ILE A CA 1
ATOM 820 C C . ILE A 1 103 ? 4.762 7.996 -10.958 1.00 96.88 103 ILE A C 1
ATOM 822 O O . ILE A 1 103 ? 3.637 7.684 -11.354 1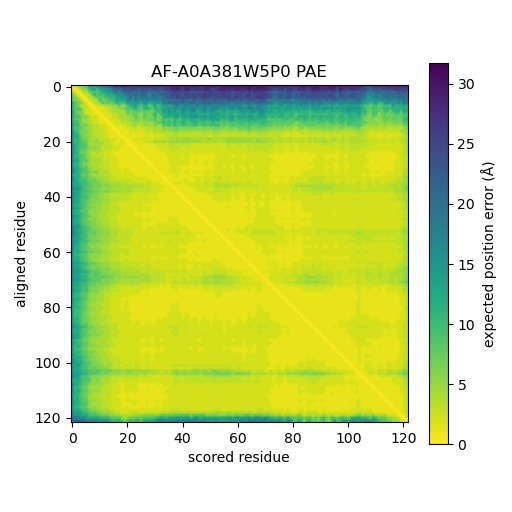.00 96.88 103 ILE A O 1
ATOM 826 N N . ALA A 1 104 ? 5.771 8.264 -11.790 1.00 93.00 104 ALA A N 1
ATOM 827 C CA . ALA A 1 104 ? 5.617 8.313 -13.244 1.00 93.00 104 ALA A CA 1
ATOM 828 C C . ALA A 1 104 ? 5.280 6.935 -13.839 1.00 93.00 104 ALA A C 1
ATOM 830 O O . ALA A 1 104 ? 4.291 6.799 -14.561 1.00 93.00 104 ALA A O 1
ATOM 831 N N . ASP A 1 105 ? 6.040 5.909 -13.455 1.00 92.12 105 ASP A N 1
ATOM 832 C CA . ASP A 1 105 ? 6.010 4.582 -14.082 1.00 92.12 105 ASP A CA 1
ATOM 833 C C . ASP A 1 105 ? 5.121 3.577 -13.331 1.00 92.12 105 ASP A C 1
ATOM 835 O O . ASP A 1 105 ? 5.497 2.430 -13.096 1.00 92.12 105 ASP A O 1
ATOM 839 N N . LEU A 1 106 ? 3.923 4.007 -12.929 1.00 96.25 106 LEU A N 1
ATOM 840 C CA . LEU A 1 106 ? 2.936 3.115 -12.316 1.00 96.25 106 LEU A CA 1
ATOM 841 C C . LEU A 1 106 ? 2.318 2.178 -13.351 1.00 96.25 106 LEU A C 1
ATOM 843 O O . LEU A 1 106 ? 1.810 2.627 -14.385 1.00 96.25 106 LEU A O 1
ATOM 847 N N . SER A 1 107 ? 2.216 0.897 -13.012 1.00 95.56 107 SER A N 1
ATOM 848 C CA . SER A 1 107 ? 1.333 -0.016 -13.731 1.00 95.56 107 SER A CA 1
ATOM 849 C C . SER A 1 107 ? -0.132 0.421 -13.605 1.00 95.56 107 SER A C 1
ATOM 851 O O . SER A 1 107 ? -0.543 1.106 -12.659 1.00 95.56 107 SER A O 1
ATOM 853 N N . SER A 1 108 ? -0.968 -0.016 -14.551 1.00 94.38 108 SER A N 1
ATOM 854 C CA . SER A 1 108 ? -2.412 0.247 -14.507 1.00 94.38 108 SER A CA 1
ATOM 855 C C . SER A 1 108 ? -3.055 -0.275 -13.218 1.00 94.38 108 SER A C 1
ATOM 857 O O . SER A 1 108 ? -3.956 0.371 -12.683 1.00 94.38 108 SER A O 1
ATOM 859 N N . TRP A 1 109 ? -2.564 -1.403 -12.695 1.00 94.81 109 TRP A N 1
ATOM 860 C CA . TRP A 1 109 ? -3.080 -2.011 -11.471 1.00 94.81 109 TRP A CA 1
ATOM 861 C C . TRP A 1 109 ? -2.695 -1.213 -10.221 1.00 94.81 109 TRP A C 1
ATOM 863 O O . TRP A 1 109 ? -3.565 -0.872 -9.425 1.00 94.81 109 TRP A O 1
ATOM 873 N N . GLU A 1 110 ? -1.434 -0.797 -10.081 1.00 97.81 110 GLU A N 1
ATOM 874 C CA . GLU A 1 110 ? -1.015 0.063 -8.962 1.00 97.81 110 GLU A CA 1
ATOM 875 C C . GLU A 1 110 ? -1.770 1.393 -8.963 1.00 97.81 110 GLU A C 1
ATOM 877 O O . GLU A 1 110 ? -2.241 1.850 -7.918 1.00 97.81 110 GLU A O 1
ATOM 882 N N . ARG A 1 111 ? -1.947 1.995 -10.146 1.00 97.62 111 ARG A N 1
ATOM 883 C CA . ARG A 1 111 ? -2.723 3.229 -10.305 1.00 97.62 111 ARG A CA 1
ATOM 884 C C . ARG A 1 111 ? -4.182 3.035 -9.891 1.00 97.62 111 ARG A C 1
ATOM 886 O O . ARG A 1 111 ? -4.752 3.922 -9.253 1.00 97.62 111 ARG A O 1
ATOM 893 N N . LEU A 1 112 ? -4.798 1.906 -10.238 1.00 96.25 112 LEU A N 1
ATOM 894 C CA . LEU A 1 112 ? -6.155 1.584 -9.798 1.00 96.25 112 LEU A CA 1
ATOM 895 C C . LEU A 1 112 ? -6.221 1.460 -8.271 1.00 96.25 112 LEU A C 1
ATOM 897 O O . LEU A 1 112 ? -7.038 2.137 -7.649 1.00 96.25 112 LEU A O 1
ATOM 901 N N . LEU A 1 113 ? -5.340 0.660 -7.665 1.00 97.81 113 LEU A N 1
ATOM 902 C CA . LEU A 1 113 ? -5.320 0.440 -6.217 1.00 97.81 113 LEU A CA 1
ATOM 903 C C . LEU A 1 113 ? -5.107 1.747 -5.439 1.00 97.81 113 LEU A C 1
ATOM 905 O O . LEU A 1 113 ? -5.813 2.003 -4.465 1.00 97.81 113 LEU A O 1
ATOM 909 N N . LEU A 1 114 ? -4.192 2.616 -5.880 1.00 98.38 114 LEU A N 1
ATOM 910 C CA . LEU A 1 114 ? -3.983 3.932 -5.263 1.00 98.38 114 LEU A CA 1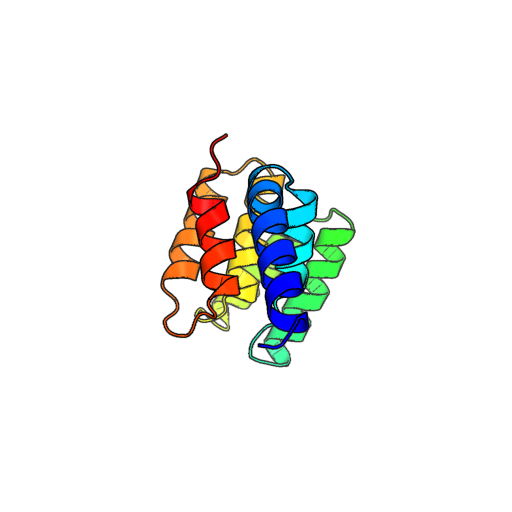
ATOM 911 C C . LEU A 1 114 ? -5.251 4.798 -5.338 1.00 98.38 114 LEU A C 1
ATOM 913 O O . LEU A 1 114 ? -5.628 5.433 -4.351 1.00 98.38 114 LEU A O 1
ATOM 917 N N . ASN A 1 115 ? -5.951 4.782 -6.475 1.00 97.31 115 ASN A N 1
ATOM 918 C CA . ASN A 1 115 ? -7.197 5.527 -6.648 1.00 97.31 115 ASN A CA 1
ATOM 919 C C . ASN A 1 115 ? -8.325 5.041 -5.733 1.00 97.31 115 ASN A C 1
ATOM 921 O O . ASN A 1 115 ? -9.126 5.866 -5.290 1.00 97.31 115 ASN A O 1
ATOM 925 N N . VAL A 1 116 ? -8.381 3.746 -5.409 1.00 97.00 116 VAL A N 1
ATOM 926 C CA . VAL A 1 116 ? -9.367 3.211 -4.458 1.00 97.00 116 VAL A CA 1
ATOM 927 C C . VAL A 1 116 ? -9.263 3.950 -3.120 1.00 97.00 116 VAL A C 1
ATOM 929 O O . VAL A 1 116 ? -10.261 4.497 -2.650 1.00 97.00 116 VAL A O 1
ATOM 932 N N . TYR A 1 117 ? -8.061 4.105 -2.555 1.00 97.69 117 TYR A N 1
ATOM 933 C CA . TYR A 1 117 ? -7.869 4.833 -1.289 1.00 97.69 117 TYR A CA 1
ATOM 934 C C . TYR A 1 117 ? -8.292 6.302 -1.352 1.00 97.69 117 TYR A C 1
ATOM 936 O O . TYR A 1 117 ? -8.804 6.838 -0.370 1.00 97.69 117 TYR A O 1
ATOM 944 N N . LEU A 1 118 ? -8.125 6.963 -2.501 1.00 96.75 118 LEU A N 1
ATOM 945 C CA . LEU A 1 118 ? -8.562 8.351 -2.686 1.00 96.75 118 LEU A CA 1
ATOM 946 C C . LEU A 1 118 ? -10.091 8.494 -2.644 1.00 96.75 118 LEU A C 1
ATOM 948 O O . LEU A 1 118 ? -10.599 9.562 -2.287 1.00 96.75 118 LEU A O 1
ATOM 952 N N . LYS A 1 119 ? -10.820 7.428 -2.990 1.00 93.12 119 LYS A N 1
ATOM 953 C CA . LYS A 1 119 ? -12.288 7.388 -3.038 1.00 93.12 119 LYS A CA 1
ATOM 954 C C . LYS A 1 119 ? -12.936 6.842 -1.768 1.00 93.12 119 LYS A C 1
ATOM 956 O O . LYS A 1 119 ? -14.111 7.124 -1.550 1.00 93.12 119 LYS A O 1
ATOM 961 N N . ILE A 1 120 ? -12.197 6.124 -0.921 1.00 86.75 120 ILE A N 1
ATOM 962 C CA . ILE A 1 120 ? -12.713 5.638 0.365 1.00 86.75 120 ILE A CA 1
ATOM 963 C C . ILE A 1 120 ? -13.077 6.830 1.257 1.00 86.75 120 ILE A C 1
ATOM 965 O O . ILE A 1 120 ? -12.262 7.722 1.489 1.00 86.75 120 ILE A O 1
ATOM 969 N N . ASN A 1 121 ? -14.300 6.849 1.776 1.00 76.56 121 ASN A N 1
ATOM 970 C CA . ASN A 1 121 ? -14.750 7.817 2.773 1.00 76.56 121 ASN A CA 1
ATOM 971 C C . ASN A 1 121 ? -14.946 7.110 4.126 1.00 76.56 121 ASN A C 1
ATOM 973 O O . ASN A 1 121 ? -15.226 5.909 4.119 1.00 76.56 121 ASN A O 1
ATOM 977 N N . PRO A 1 122 ? -14.711 7.812 5.252 1.00 66.94 122 PRO A N 1
ATOM 978 C CA . PRO A 1 122 ? -14.943 7.273 6.591 1.00 66.94 122 PRO A CA 1
ATOM 979 C C . PRO A 1 122 ? -16.410 6.918 6.838 1.00 66.94 122 PRO A C 1
ATOM 981 O O . PRO A 1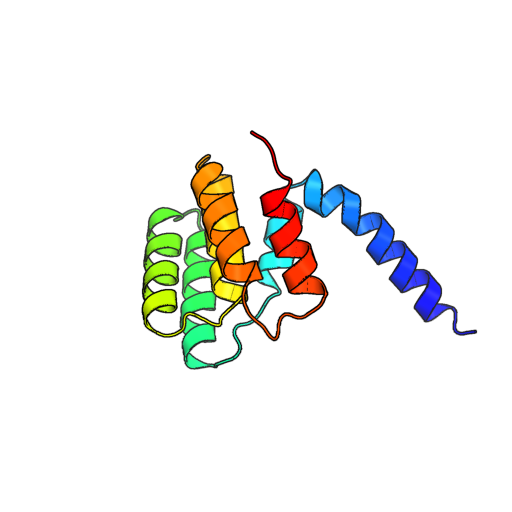 122 ? -17.286 7.576 6.229 1.00 66.94 122 PRO A O 1
#

Organism: NCBI:txid408172

Sequence (122 aa):
MDSSNISDIDKFHAALPLLISDKRYLKAEVLLINASKPSLQRIVSEADELWKSNNLSEANFKLERALRISKEEASIYLRLAHIRLEQGYFKESKAFAARGSMIADLSSWERLLLNVYLKINP

Secondary structure (DSSP, 8-state):
--HHHHHHHHHHHHHHHHHHH-HHHHHHHHHT---SSHHHHHHHHHHHHHHHTT-HHHHHHHHHHHHHH-S--HHHHHHHHHHHHHTT-HHHHHHHHHHHTT-TT--HHHHHHHHHHHH---

pLDDT: mean 93.04, std 9.91, range [52.91, 98.75]

Foldseek 3Di:
DDPVVVVVVVVVVVCLVCCQPPLVSLVVLLLPDAWPDPVLRVLLVVLVVCVVVVVLVVSLVSLVVSCVVPLQTLSSLLSNLSSCVVVVVLVRSLVSLVSSCPRDDDDPSSNSSSVSSVPHDD

Solvent-accessible surface area (backbone atoms only — not comparable to full-atom values): 6779 Å² total; per-residue (Å²): 135,68,70,66,62,56,56,54,52,52,52,51,62,63,42,56,62,41,51,73,76,29,70,69,56,38,48,54,62,48,72,70,46,68,47,97,43,73,74,53,29,53,54,50,53,58,22,47,54,30,43,76,69,68,37,51,68,61,19,44,54,51,44,58,54,46,46,76,76,46,83,80,44,54,39,51,24,48,49,49,15,49,53,28,46,76,72,67,38,57,69,58,9,26,51,32,16,56,57,38,66,68,46,87,89,60,51,73,64,58,50,49,58,30,49,45,46,66,67,62,74,136

Radius of gyration: 14.64 Å; Cα contacts (8 Å, |Δi|>4): 119; chains: 1; bounding box: 34×29×45 Å

Nearest PDB structures (foldseek):
  2vgy-assembly1_A-2  TM=9.306E-01  e=2.588E-02  Yersinia enterocolitica
  6q3q-assembly1_B  TM=7.966E-01  e=4.647E-02  Arabidopsis
  7azv-assembly1_B  TM=7.510E-01  e=6.063E-02  Shigella flexneri
  4r7s-assembly1_A  TM=6.080E-01  e=1.148E-01  Parabacteroides merdae ATCC 43184
  3ieg-assembly2_B  TM=5.624E-01  e=2.689E-01  Mus musculus